Protein AF-X1MPY4-F1 (afdb_monomer_lite)

Secondary structure (DSSP, 8-state):
-EE-TTT--EES---TTS--HHHHHHHHHHHHHHHHHT-SHHHHHHHHHHHHHHHHHHHHHTT-

pLDDT: mean 92.59, std 8.29, range [55.47, 97.81]

Organism: NCBI:txid412755

Sequence (64 aa):
MGNCKLCGKRRKVLSQRKLCEKCSKKVMENTVAQMRAKNGPYYDKWKEGMLRYLKKSAKAKKKS

Structure (mmCIF, N/CA/C/O backbone):
data_AF-X1MPY4-F1
#
_entry.id   AF-X1MPY4-F1
#
loop_
_atom_site.group_PDB
_atom_site.id
_atom_site.type_symbol
_atom_site.label_atom_id
_atom_site.label_alt_id
_atom_site.label_comp_id
_atom_site.label_asym_id
_atom_site.label_entity_id
_atom_site.label_seq_id
_atom_site.pdbx_PDB_ins_code
_atom_site.Cartn_x
_atom_site.Cartn_y
_atom_site.Cartn_z
_atom_site.occupancy
_atom_site.B_iso_or_equiv
_atom_site.auth_seq_id
_atom_site.auth_comp_id
_atom_site.auth_asym_id
_atom_site.auth_atom_id
_atom_site.pdbx_PDB_model_num
ATOM 1 N N . MET A 1 1 ? -10.795 14.189 19.058 1.00 73.12 1 MET A N 1
ATOM 2 C CA . MET A 1 1 ? -11.072 12.733 18.956 1.00 73.12 1 MET A CA 1
ATOM 3 C C . MET A 1 1 ? -11.840 12.474 17.671 1.00 73.12 1 MET A C 1
ATOM 5 O O . MET A 1 1 ? -12.711 13.274 17.359 1.00 73.12 1 MET A O 1
ATOM 9 N N . GLY A 1 2 ? -11.558 11.391 16.948 1.00 89.31 2 GLY A N 1
ATOM 10 C CA . GLY A 1 2 ? -12.253 11.064 15.697 1.00 89.31 2 GLY A CA 1
ATOM 11 C C . GLY A 1 2 ? -12.373 9.560 15.469 1.00 89.31 2 GLY A C 1
ATOM 12 O O . GLY A 1 2 ? -11.739 8.766 16.169 1.00 89.31 2 GLY A O 1
ATOM 13 N N . ASN A 1 3 ? -13.182 9.163 14.490 1.00 95.25 3 ASN A N 1
ATOM 14 C CA . ASN A 1 3 ? -13.393 7.757 14.154 1.00 95.25 3 ASN A CA 1
ATOM 15 C C . ASN A 1 3 ? -12.368 7.298 13.115 1.00 95.25 3 ASN A C 1
ATOM 17 O O . ASN A 1 3 ? -12.096 7.994 12.136 1.00 95.25 3 ASN A O 1
ATOM 21 N N . CYS A 1 4 ? -11.791 6.117 13.327 1.00 96.31 4 CYS A N 1
ATOM 22 C CA . CYS A 1 4 ? -10.898 5.505 12.349 1.00 96.31 4 CYS A CA 1
ATOM 23 C C . CYS A 1 4 ? -11.674 5.128 11.082 1.00 96.31 4 CYS A C 1
ATOM 25 O O . CYS A 1 4 ? -12.639 4.371 11.172 1.00 96.31 4 CYS A O 1
ATOM 27 N N . LYS A 1 5 ? -11.204 5.553 9.903 1.00 95.62 5 LYS A N 1
ATOM 28 C CA . LYS A 1 5 ? -11.839 5.220 8.615 1.00 95.62 5 LYS A CA 1
ATOM 29 C C . LYS A 1 5 ? -11.922 3.709 8.345 1.00 95.62 5 LYS A C 1
ATOM 31 O O . LYS A 1 5 ? -12.830 3.269 7.659 1.00 95.62 5 LYS A O 1
ATOM 36 N N . LEU A 1 6 ? -10.978 2.921 8.869 1.00 94.19 6 LEU A N 1
ATOM 37 C CA . LEU A 1 6 ? -10.922 1.472 8.637 1.00 94.19 6 LEU A CA 1
ATOM 38 C C . LEU A 1 6 ? -11.769 0.665 9.621 1.00 94.19 6 LEU A C 1
ATOM 40 O O . LEU A 1 6 ? -12.483 -0.236 9.211 1.00 94.19 6 LEU A O 1
ATOM 44 N N . CYS A 1 7 ? -11.654 0.941 10.921 1.00 94.56 7 CYS A N 1
ATOM 45 C CA . CYS A 1 7 ? -12.307 0.119 11.945 1.00 94.56 7 CYS A CA 1
ATOM 46 C C . CYS A 1 7 ? -13.496 0.793 12.633 1.00 94.56 7 CYS A C 1
ATOM 48 O O . CYS A 1 7 ? -14.046 0.209 13.560 1.00 94.56 7 CYS A O 1
ATOM 50 N N . GLY A 1 8 ? -13.842 2.032 12.274 1.00 93.75 8 GLY A N 1
ATOM 51 C CA . GLY A 1 8 ? -14.973 2.787 12.832 1.00 93.75 8 GLY A CA 1
ATOM 52 C C . GLY A 1 8 ? -14.813 3.237 14.289 1.00 93.75 8 GLY A C 1
ATOM 53 O O . GLY A 1 8 ? -15.511 4.140 14.738 1.00 93.75 8 GLY A O 1
ATOM 54 N N . LYS A 1 9 ? -13.865 2.663 15.040 1.00 94.06 9 LYS A N 1
ATOM 55 C CA . LYS A 1 9 ? -13.677 2.944 16.470 1.00 94.06 9 LYS A CA 1
ATOM 56 C C . LYS A 1 9 ? -13.231 4.388 16.708 1.00 94.06 9 LYS A C 1
ATOM 58 O O . LYS A 1 9 ? -12.306 4.874 16.045 1.00 94.06 9 LYS A O 1
ATOM 63 N N . ARG A 1 10 ? -13.831 5.030 17.715 1.00 93.88 10 ARG A N 1
ATOM 64 C CA . ARG A 1 10 ? -13.442 6.360 18.202 1.00 93.88 10 ARG A CA 1
ATOM 65 C C . ARG A 1 10 ? -12.069 6.288 18.866 1.00 93.88 10 ARG A C 1
ATOM 67 O O . ARG A 1 10 ? -11.822 5.440 19.724 1.00 93.88 10 ARG A O 1
ATOM 74 N N . ARG A 1 11 ? -11.147 7.155 18.452 1.00 94.25 11 ARG A N 1
ATOM 75 C CA . ARG A 1 11 ? -9.777 7.226 18.978 1.00 94.25 11 ARG A CA 1
ATOM 76 C C . ARG A 1 11 ? -9.389 8.673 19.260 1.00 94.25 11 ARG A C 1
ATOM 78 O O . ARG A 1 11 ? -9.892 9.605 18.628 1.00 94.25 11 ARG A O 1
ATOM 85 N N . LYS A 1 12 ? -8.495 8.858 20.236 1.00 90.62 12 LYS A N 1
ATOM 86 C CA . LYS A 1 12 ? -7.977 10.183 20.604 1.00 90.62 12 LYS A CA 1
ATOM 87 C C . LYS A 1 12 ? -7.058 10.736 19.516 1.00 90.62 12 LYS A C 1
ATOM 89 O O . LYS A 1 12 ? -7.256 11.870 19.096 1.00 90.62 12 LYS A O 1
ATOM 94 N N . VAL A 1 13 ? -6.155 9.892 19.019 1.00 91.19 13 VAL A N 1
ATOM 95 C CA . VAL A 1 13 ? -5.168 10.210 17.982 1.00 91.19 13 VAL A CA 1
ATOM 96 C C . VAL A 1 13 ? -5.474 9.411 16.715 1.00 91.19 13 VAL A C 1
ATOM 98 O O . VAL A 1 13 ? -5.755 8.210 16.776 1.00 91.19 13 VAL A O 1
ATOM 101 N N . LEU A 1 14 ? -5.429 10.089 15.571 1.00 94.12 14 LEU A N 1
ATOM 102 C CA . LEU A 1 14 ? -5.536 9.502 14.239 1.00 94.12 14 LEU A CA 1
ATOM 103 C C . LEU A 1 14 ? -4.375 10.008 13.380 1.00 94.12 14 LEU A C 1
ATOM 105 O O . LEU A 1 14 ? -3.902 11.125 13.571 1.00 94.12 14 LEU A O 1
ATOM 109 N N . SER A 1 15 ? -3.948 9.203 12.411 1.00 92.12 15 SER A N 1
ATOM 110 C CA . SER A 1 15 ? -3.002 9.639 11.387 1.00 92.12 15 SER A CA 1
ATOM 111 C C . SER A 1 15 ? -3.641 10.648 10.431 1.00 92.12 15 SER A C 1
ATOM 113 O O . SER A 1 15 ? -4.867 10.773 10.364 1.00 92.12 15 SER A O 1
ATOM 115 N N . GLN A 1 16 ? -2.822 11.298 9.599 1.00 91.75 16 GLN A N 1
ATOM 116 C CA . GLN A 1 16 ? -3.288 12.196 8.533 1.00 91.75 16 GLN A CA 1
ATOM 117 C C . GLN A 1 16 ? -4.314 11.527 7.597 1.00 91.75 16 GLN A C 1
ATOM 119 O O . GLN A 1 16 ? -5.217 12.175 7.076 1.00 91.75 16 GLN A O 1
ATOM 124 N N . ARG A 1 17 ? -4.238 10.197 7.436 1.00 91.69 17 ARG A N 1
ATOM 125 C CA . ARG A 1 17 ? -5.196 9.397 6.651 1.00 91.69 17 ARG A CA 1
ATOM 126 C C . ARG A 1 17 ? -6.474 9.032 7.420 1.00 91.69 17 ARG A C 1
ATOM 128 O O . ARG A 1 17 ? -7.238 8.184 6.961 1.00 91.69 17 ARG A O 1
ATOM 135 N N . LYS A 1 18 ? -6.705 9.638 8.590 1.00 94.81 18 LYS A N 1
ATOM 136 C CA . LYS A 1 18 ? -7.813 9.343 9.516 1.00 94.81 18 LYS A CA 1
ATOM 137 C C . LYS A 1 18 ? -7.841 7.874 9.965 1.00 94.81 18 LYS A C 1
ATOM 139 O O . LYS A 1 18 ? -8.907 7.293 10.167 1.00 94.81 18 LYS A O 1
ATOM 144 N N . LEU A 1 19 ? -6.670 7.251 10.109 1.00 95.94 19 LEU A N 1
ATOM 145 C CA . LEU A 1 19 ? -6.537 5.877 10.597 1.00 95.94 19 LEU A CA 1
ATOM 146 C C . LEU A 1 19 ? -6.041 5.869 12.036 1.00 95.94 19 LEU A C 1
ATOM 148 O O . LEU A 1 19 ? -5.190 6.670 12.408 1.00 95.94 19 LEU A O 1
ATOM 152 N N . CYS A 1 20 ? -6.540 4.938 12.844 1.00 95.81 20 CYS A N 1
ATOM 153 C CA . CYS A 1 20 ? -5.925 4.667 14.134 1.00 95.81 20 CYS A CA 1
ATOM 154 C C . CYS A 1 20 ? -4.594 3.939 13.948 1.00 95.81 20 CYS A C 1
ATOM 156 O O . CYS A 1 20 ? -4.374 3.294 12.923 1.00 95.81 20 CYS A O 1
ATOM 158 N N . GLU A 1 21 ? -3.746 3.994 14.968 1.00 94.25 21 GLU A N 1
ATOM 159 C CA . GLU A 1 21 ? -2.424 3.364 14.977 1.00 94.25 21 GLU A CA 1
ATOM 160 C C . GLU A 1 21 ? -2.463 1.894 14.525 1.00 94.25 21 GLU A C 1
ATOM 162 O O . GLU A 1 21 ? -1.789 1.527 13.566 1.00 94.25 21 GLU A O 1
ATOM 167 N N . LYS A 1 22 ? -3.344 1.074 15.120 1.00 94.56 22 LYS A N 1
ATOM 168 C CA . LYS A 1 22 ? -3.489 -0.350 14.767 1.00 94.56 22 LYS A CA 1
ATOM 169 C C . LYS A 1 22 ? -3.827 -0.562 13.288 1.00 94.56 22 LYS A C 1
ATOM 171 O O . LYS A 1 22 ? -3.239 -1.412 12.630 1.00 94.56 22 LYS A O 1
ATOM 176 N N . CYS A 1 23 ? -4.771 0.212 12.752 1.00 95.44 23 CYS A N 1
ATOM 177 C CA . CYS A 1 23 ? -5.158 0.108 11.345 1.00 95.44 23 CYS A CA 1
ATOM 178 C C . CYS A 1 23 ? -4.068 0.640 10.413 1.00 95.44 23 CYS A C 1
ATOM 180 O O . CYS A 1 23 ? -3.851 0.070 9.350 1.00 95.44 23 CYS A O 1
ATOM 182 N N . SER A 1 24 ? -3.372 1.703 10.814 1.00 95.44 24 SER A N 1
ATOM 183 C CA . SER A 1 24 ? -2.247 2.254 10.063 1.00 95.44 24 SER A CA 1
ATOM 184 C C . SER A 1 24 ? -1.107 1.239 9.960 1.00 95.44 24 SER A C 1
ATOM 186 O O . SER A 1 24 ? -0.589 1.016 8.868 1.00 95.44 24 SER A O 1
ATOM 188 N N . LYS A 1 25 ? -0.771 0.572 11.072 1.00 95.81 25 LYS A N 1
ATOM 189 C CA . LYS A 1 25 ? 0.245 -0.484 11.114 1.00 95.81 25 LYS A CA 1
ATOM 190 C C . LYS A 1 25 ? -0.141 -1.670 10.229 1.00 95.81 25 LYS A C 1
ATOM 192 O O . LYS A 1 25 ? 0.647 -2.059 9.379 1.00 95.81 25 LYS A O 1
ATOM 197 N N . LYS A 1 26 ? -1.389 -2.147 10.320 1.00 95.81 26 LYS A N 1
ATOM 198 C CA . LYS A 1 26 ? -1.889 -3.245 9.472 1.00 95.81 26 LYS A CA 1
ATOM 199 C C . LYS A 1 26 ? -1.804 -2.927 7.974 1.00 95.81 26 LYS A C 1
ATOM 201 O O . LYS A 1 26 ? -1.433 -3.780 7.176 1.00 95.81 26 LYS A O 1
ATOM 206 N N . VAL A 1 27 ? -2.135 -1.695 7.574 1.00 95.31 27 VAL A N 1
ATOM 207 C CA . VAL A 1 27 ? -1.989 -1.264 6.170 1.00 95.31 27 VAL A CA 1
ATOM 208 C C . VAL A 1 27 ? -0.521 -1.283 5.745 1.00 95.31 27 VAL A C 1
ATOM 210 O O . VAL A 1 27 ? -0.213 -1.747 4.648 1.00 95.31 27 VAL A O 1
ATOM 213 N N . MET A 1 28 ? 0.382 -0.807 6.604 1.00 95.19 28 MET A N 1
ATOM 214 C CA . MET A 1 28 ? 1.820 -0.818 6.336 1.00 95.19 28 MET A CA 1
ATOM 215 C C . MET A 1 28 ? 2.358 -2.247 6.196 1.00 95.19 28 MET A C 1
ATOM 217 O O . MET A 1 28 ? 3.022 -2.543 5.209 1.00 95.19 28 MET A O 1
ATOM 221 N N . GLU A 1 29 ? 2.013 -3.143 7.120 1.00 96.94 29 GLU A N 1
ATOM 222 C CA . GLU A 1 29 ? 2.397 -4.560 7.083 1.00 96.94 29 GLU A CA 1
ATOM 223 C C . GLU A 1 29 ? 1.905 -5.242 5.800 1.00 96.94 29 GLU A C 1
ATOM 225 O O . GLU A 1 29 ? 2.695 -5.870 5.097 1.00 96.94 29 GLU A O 1
ATOM 230 N N . ASN A 1 30 ? 0.638 -5.035 5.426 1.00 96.38 30 ASN A N 1
ATOM 231 C CA . ASN A 1 30 ? 0.086 -5.558 4.174 1.00 96.38 30 ASN A CA 1
ATOM 232 C C . ASN A 1 30 ? 0.807 -5.003 2.938 1.00 96.38 30 ASN A C 1
ATOM 234 O O . ASN A 1 30 ? 1.043 -5.735 1.978 1.00 96.38 30 ASN A O 1
ATOM 238 N N . THR A 1 31 ? 1.167 -3.717 2.959 1.00 96.25 31 THR A N 1
ATOM 239 C CA . THR A 1 31 ? 1.936 -3.091 1.874 1.00 96.25 31 THR A CA 1
ATOM 240 C C . THR A 1 31 ? 3.309 -3.753 1.752 1.00 96.25 31 THR A C 1
ATOM 242 O O . THR A 1 31 ? 3.706 -4.146 0.658 1.00 96.25 31 THR A O 1
ATOM 245 N N . VAL A 1 32 ? 4.018 -3.938 2.870 1.00 97.31 32 VAL A N 1
ATOM 246 C CA . VAL A 1 32 ? 5.334 -4.598 2.898 1.00 97.31 32 VAL A CA 1
ATOM 247 C C . VAL A 1 32 ? 5.236 -6.047 2.419 1.00 97.31 32 VAL A C 1
ATOM 249 O O . VAL A 1 32 ? 6.079 -6.484 1.638 1.00 97.31 32 VAL A O 1
ATOM 252 N N . ALA A 1 33 ? 4.203 -6.781 2.835 1.00 97.75 33 ALA A N 1
ATOM 253 C CA . ALA A 1 33 ? 3.971 -8.153 2.394 1.00 97.75 33 ALA A CA 1
ATOM 254 C C . ALA A 1 33 ? 3.776 -8.239 0.871 1.00 97.75 33 ALA A C 1
ATOM 256 O O . ALA A 1 33 ? 4.443 -9.043 0.223 1.00 97.75 33 ALA A O 1
ATOM 257 N N . GLN A 1 34 ? 2.947 -7.366 0.289 1.00 97.81 34 GLN A N 1
ATOM 258 C CA . GLN A 1 34 ? 2.746 -7.289 -1.166 1.00 97.81 34 GLN A CA 1
ATOM 259 C C . GLN A 1 34 ? 4.045 -6.971 -1.916 1.00 97.81 34 GLN A C 1
ATOM 261 O O . GLN A 1 34 ? 4.367 -7.609 -2.918 1.00 97.81 34 GLN A O 1
ATOM 266 N N . MET A 1 35 ? 4.843 -6.037 -1.393 1.00 97.44 35 MET A N 1
ATOM 267 C CA . MET A 1 35 ? 6.141 -5.692 -1.977 1.00 97.44 35 MET A CA 1
ATOM 268 C C . MET A 1 35 ? 7.131 -6.863 -1.942 1.00 97.44 35 MET A C 1
ATOM 270 O O . MET A 1 35 ? 7.827 -7.099 -2.928 1.00 97.44 35 MET A O 1
ATOM 274 N N . ARG A 1 36 ? 7.182 -7.619 -0.836 1.00 97.12 36 ARG A N 1
ATOM 275 C CA . ARG A 1 36 ? 8.047 -8.806 -0.703 1.00 97.12 36 ARG A CA 1
ATOM 276 C C . ARG A 1 36 ? 7.603 -9.947 -1.613 1.00 97.12 36 ARG A C 1
ATOM 278 O O . ARG A 1 36 ? 8.441 -10.552 -2.273 1.00 97.12 36 ARG A O 1
ATOM 285 N N . ALA A 1 37 ? 6.299 -10.204 -1.674 1.00 97.50 37 ALA A N 1
ATOM 286 C CA . ALA A 1 37 ? 5.714 -11.233 -2.528 1.00 97.50 37 ALA A CA 1
ATOM 287 C C . ALA A 1 37 ? 5.730 -10.862 -4.021 1.00 97.50 37 ALA A C 1
ATOM 289 O O . ALA A 1 37 ? 5.435 -11.714 -4.854 1.00 97.50 37 ALA A O 1
ATOM 290 N N . LYS A 1 38 ? 6.059 -9.605 -4.360 1.00 96.69 38 LYS A N 1
ATOM 291 C CA . LYS A 1 38 ? 5.990 -9.058 -5.723 1.00 96.69 38 LYS A CA 1
ATOM 292 C C . LYS A 1 38 ? 4.613 -9.269 -6.361 1.00 96.69 38 LYS A C 1
ATOM 294 O O . LYS A 1 38 ? 4.503 -9.602 -7.538 1.00 96.69 38 LYS A O 1
ATOM 299 N N . ASN A 1 39 ? 3.567 -9.102 -5.558 1.00 95.19 39 ASN A N 1
ATOM 300 C CA . ASN A 1 39 ? 2.190 -9.342 -5.964 1.00 95.19 39 ASN A CA 1
ATOM 301 C C . ASN A 1 39 ? 1.243 -8.378 -5.240 1.00 95.19 39 ASN A C 1
ATOM 303 O O . ASN A 1 39 ? 1.491 -7.977 -4.101 1.00 95.19 39 ASN A O 1
ATOM 307 N N . GLY A 1 40 ? 0.136 -8.04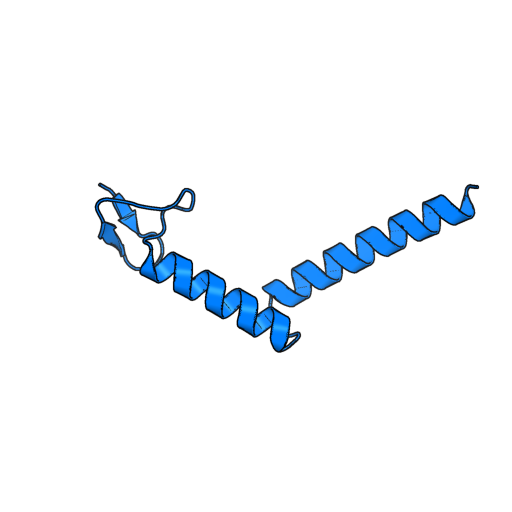8 -5.893 1.00 96.19 40 GLY A N 1
ATOM 308 C CA . GLY A 1 40 ? -0.918 -7.200 -5.368 1.00 96.19 40 GLY A CA 1
ATOM 309 C C . GLY A 1 40 ? -0.787 -5.730 -5.774 1.00 96.19 40 GLY A C 1
ATOM 310 O O . GLY A 1 40 ? 0.260 -5.277 -6.249 1.00 96.19 40 GLY A O 1
ATOM 311 N N . PRO A 1 41 ? -1.851 -4.947 -5.530 1.00 96.94 41 PRO A N 1
ATOM 312 C CA . PRO A 1 41 ? -2.014 -3.608 -6.090 1.00 96.94 41 PRO A CA 1
ATOM 313 C C . PRO A 1 41 ? -0.915 -2.618 -5.686 1.00 96.94 41 PRO A C 1
ATOM 315 O O . PRO A 1 41 ? -0.597 -1.701 -6.446 1.00 96.94 41 PRO A O 1
ATOM 318 N N . TYR A 1 42 ? -0.316 -2.766 -4.497 1.00 96.19 42 TYR A N 1
ATOM 319 C CA . TYR A 1 42 ? 0.793 -1.897 -4.094 1.00 96.19 42 TYR A CA 1
ATOM 320 C C . TYR A 1 42 ? 2.064 -2.176 -4.897 1.00 96.19 42 TYR A C 1
ATOM 322 O O . TYR A 1 42 ? 2.756 -1.231 -5.286 1.00 96.19 42 TYR A O 1
ATOM 330 N N . TYR A 1 43 ? 2.349 -3.450 -5.169 1.00 97.25 43 TYR A N 1
ATOM 331 C CA . TYR A 1 43 ? 3.494 -3.837 -5.982 1.00 97.25 43 TYR A CA 1
ATOM 332 C C . TYR A 1 43 ? 3.306 -3.421 -7.442 1.00 97.25 43 TYR A C 1
ATOM 334 O O . TYR A 1 43 ? 4.222 -2.841 -8.026 1.00 97.25 43 TYR A O 1
ATOM 342 N N . ASP A 1 44 ? 2.111 -3.619 -8.001 1.00 97.50 44 ASP A N 1
ATOM 343 C CA . ASP A 1 44 ? 1.804 -3.233 -9.383 1.00 97.50 44 ASP A CA 1
ATOM 344 C C . ASP A 1 44 ? 1.992 -1.731 -9.597 1.00 97.50 44 ASP A C 1
ATOM 346 O O . ASP A 1 44 ? 2.700 -1.303 -10.513 1.00 97.50 44 ASP A O 1
ATOM 350 N N . LYS A 1 45 ? 1.471 -0.915 -8.673 1.00 96.94 45 LYS A N 1
ATOM 351 C CA . LYS A 1 45 ? 1.653 0.539 -8.712 1.00 96.94 45 LYS A CA 1
ATOM 352 C C . LYS A 1 45 ? 3.127 0.946 -8.632 1.00 96.94 45 LYS A C 1
ATOM 354 O O . LYS A 1 45 ? 3.556 1.865 -9.334 1.00 96.94 45 LYS A O 1
ATOM 359 N N . TRP A 1 46 ? 3.912 0.288 -7.778 1.00 97.0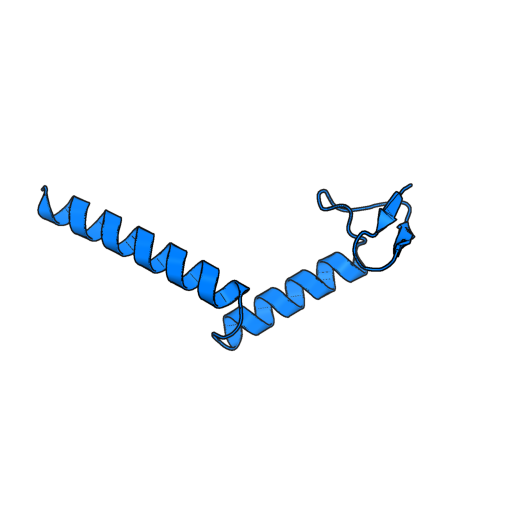0 46 TRP A N 1
ATOM 360 C CA . TRP A 1 46 ? 5.352 0.536 -7.696 1.00 97.00 46 TRP A CA 1
ATOM 361 C C . TRP A 1 46 ? 6.062 0.158 -9.004 1.00 97.00 46 TRP A C 1
ATOM 363 O O . TRP A 1 46 ? 6.845 0.956 -9.528 1.00 97.00 46 TRP A O 1
ATOM 373 N N . LYS A 1 47 ? 5.740 -1.009 -9.572 1.00 96.94 47 LYS A N 1
ATOM 374 C CA . LYS A 1 47 ? 6.304 -1.512 -10.831 1.00 96.94 47 LYS A CA 1
ATOM 375 C C . LYS A 1 47 ? 6.020 -0.553 -11.984 1.00 96.94 47 LYS A C 1
ATOM 377 O O . LYS A 1 47 ? 6.932 -0.209 -12.735 1.00 96.94 47 LYS A O 1
ATOM 382 N N . GLU A 1 48 ? 4.789 -0.064 -12.103 1.00 97.12 48 GLU A N 1
ATOM 383 C CA . GLU A 1 48 ? 4.428 0.948 -13.099 1.00 97.12 48 GLU A CA 1
ATOM 384 C C . GLU A 1 48 ? 5.240 2.238 -12.939 1.00 97.12 48 GLU A C 1
ATOM 386 O O . GLU A 1 48 ? 5.744 2.781 -1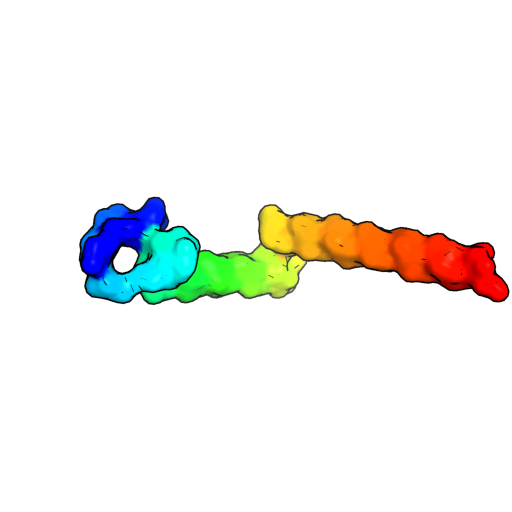3.927 1.00 97.12 48 GLU A O 1
ATOM 391 N N . GLY A 1 49 ? 5.399 2.722 -11.704 1.00 96.62 49 GLY A N 1
ATOM 392 C CA . GLY A 1 49 ? 6.223 3.892 -11.401 1.00 96.62 49 GLY A CA 1
ATOM 393 C C . GLY A 1 49 ? 7.684 3.696 -11.815 1.00 96.62 49 GLY A C 1
ATOM 394 O O . GLY A 1 49 ? 8.262 4.559 -12.482 1.00 96.62 49 GLY A O 1
ATOM 395 N N . MET A 1 50 ? 8.254 2.530 -11.502 1.00 96.56 50 MET A N 1
ATOM 396 C CA . MET A 1 50 ? 9.617 2.160 -11.887 1.00 96.56 50 MET A CA 1
ATOM 397 C C . MET A 1 50 ? 9.785 2.136 -13.413 1.00 96.56 50 MET A C 1
ATOM 399 O O 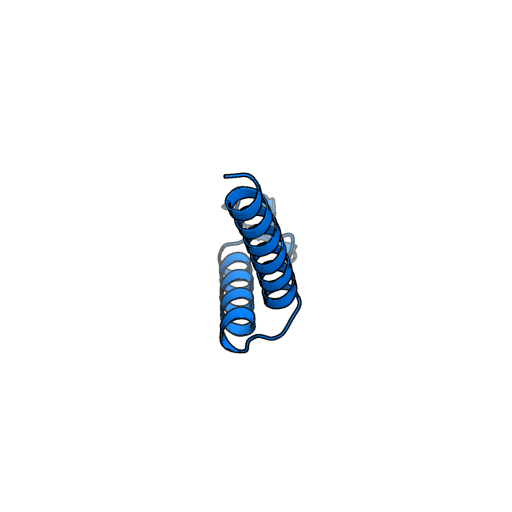. MET A 1 50 ? 10.725 2.726 -13.948 1.00 96.56 50 MET A O 1
ATOM 403 N N . LEU A 1 51 ? 8.847 1.519 -14.138 1.00 96.38 51 LEU A N 1
ATOM 404 C CA . LEU A 1 51 ? 8.872 1.465 -15.604 1.00 96.38 51 LEU A CA 1
ATOM 405 C C . LEU A 1 51 ? 8.772 2.858 -16.236 1.00 96.38 51 LEU A C 1
ATOM 407 O O . LEU A 1 51 ? 9.465 3.143 -17.216 1.00 96.38 51 LEU A O 1
ATOM 411 N N . ARG A 1 52 ? 7.934 3.745 -15.683 1.00 96.69 52 ARG A N 1
ATOM 412 C CA . ARG A 1 52 ? 7.837 5.1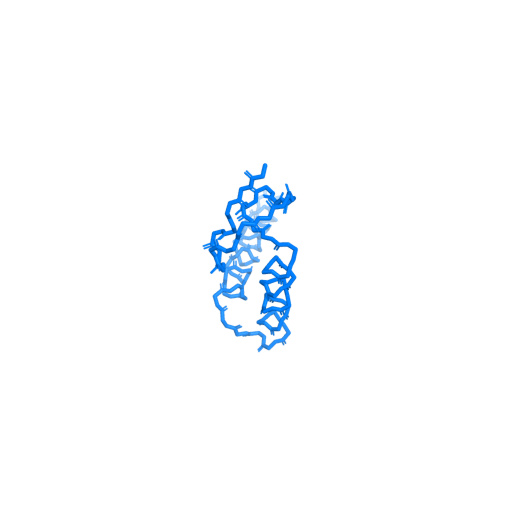43 -16.140 1.00 96.69 52 ARG A CA 1
ATOM 413 C C . ARG A 1 52 ? 9.157 5.884 -15.946 1.00 96.69 52 ARG A C 1
ATOM 415 O O . ARG A 1 52 ? 9.592 6.578 -16.867 1.00 96.69 52 ARG A O 1
ATOM 422 N N . TYR A 1 53 ? 9.802 5.711 -14.793 1.00 95.62 53 TYR A N 1
ATOM 423 C CA . TYR A 1 53 ? 11.109 6.304 -14.518 1.00 95.62 53 TYR A CA 1
ATOM 424 C C . TYR A 1 53 ? 12.168 5.819 -15.517 1.00 95.62 53 TYR A C 1
ATOM 426 O O . TYR A 1 53 ? 12.798 6.640 -16.181 1.00 95.62 53 TYR A O 1
ATOM 434 N N . LEU A 1 54 ? 12.290 4.502 -15.720 1.00 95.00 54 LEU A N 1
ATOM 435 C CA . LEU A 1 54 ? 13.251 3.930 -16.670 1.00 95.00 54 LEU A CA 1
ATOM 436 C C . LEU A 1 54 ? 13.036 4.437 -18.101 1.00 95.00 54 LEU A C 1
ATOM 438 O O . LEU A 1 54 ? 13.997 4.812 -18.773 1.00 95.00 54 LEU A O 1
ATOM 442 N N . LYS A 1 55 ? 11.778 4.522 -18.555 1.00 94.88 55 LYS A N 1
ATOM 443 C CA . LYS A 1 55 ? 11.441 5.091 -19.871 1.00 94.88 55 LYS A CA 1
ATOM 444 C C . LYS A 1 55 ? 11.898 6.546 -19.998 1.00 94.88 55 LYS A C 1
ATOM 446 O O . LYS A 1 55 ? 12.420 6.927 -21.045 1.00 94.88 55 LYS A O 1
ATOM 451 N N . LYS A 1 56 ? 11.710 7.363 -18.955 1.00 93.50 56 LYS A N 1
ATOM 452 C CA . LYS A 1 56 ? 12.153 8.766 -18.948 1.00 93.50 56 LYS A CA 1
ATOM 453 C C . LYS A 1 56 ? 13.681 8.861 -18.998 1.00 93.50 56 LYS A C 1
ATOM 455 O O . LYS A 1 56 ? 14.206 9.607 -19.820 1.00 93.50 56 LYS A O 1
ATOM 460 N N . SER A 1 57 ? 14.379 8.063 -18.195 1.00 90.94 57 SER A N 1
ATOM 461 C CA . SER A 1 57 ? 15.846 8.039 -18.150 1.00 90.94 57 SER A CA 1
ATOM 462 C C . SER A 1 57 ? 16.466 7.553 -19.466 1.00 90.94 57 SER A C 1
ATOM 464 O O . SER A 1 57 ? 17.438 8.135 -19.938 1.00 90.94 57 SER A O 1
ATOM 466 N N . ALA A 1 58 ? 15.875 6.547 -20.118 1.00 89.94 58 ALA A N 1
ATOM 467 C CA . ALA A 1 58 ? 16.324 6.075 -21.430 1.00 89.94 58 ALA A CA 1
ATOM 468 C C . ALA A 1 58 ? 16.148 7.139 -22.530 1.00 89.94 58 ALA A C 1
ATOM 470 O O . ALA A 1 58 ? 17.032 7.313 -23.367 1.00 89.94 58 ALA A O 1
ATOM 471 N N . LYS A 1 59 ? 15.035 7.888 -22.512 1.00 85.25 59 LYS A N 1
ATOM 472 C CA . LYS A 1 59 ? 14.818 9.023 -23.429 1.00 85.25 59 LYS A CA 1
ATOM 473 C C . LYS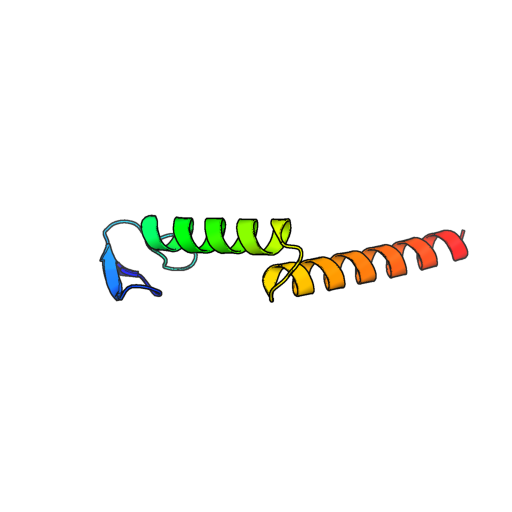 A 1 59 ? 15.812 10.161 -23.194 1.00 85.25 59 LYS A C 1
ATOM 475 O O . LYS A 1 59 ? 16.225 10.784 -24.162 1.00 85.25 59 LYS A O 1
ATOM 480 N N . ALA A 1 60 ? 16.180 10.429 -21.940 1.00 80.31 60 ALA A N 1
ATOM 481 C CA . ALA A 1 60 ? 17.177 11.445 -21.609 1.00 80.31 60 ALA A CA 1
ATOM 482 C C . ALA A 1 60 ? 18.568 11.067 -22.143 1.00 80.31 60 ALA A C 1
ATOM 484 O O . ALA A 1 60 ? 19.213 11.895 -22.771 1.00 80.31 60 ALA A O 1
ATOM 485 N N . LYS A 1 61 ? 18.985 9.801 -21.988 1.00 75.62 61 LYS A N 1
ATOM 486 C CA . LYS A 1 61 ? 20.273 9.313 -22.514 1.00 75.62 61 LYS A CA 1
ATOM 487 C C . LYS A 1 61 ? 20.366 9.322 -24.041 1.00 75.62 61 LYS A C 1
ATOM 489 O O . LYS A 1 61 ? 21.441 9.553 -24.557 1.00 75.62 61 LYS A O 1
ATOM 494 N N . LYS A 1 62 ? 19.264 9.078 -24.761 1.00 68.00 62 LYS A N 1
ATOM 495 C CA . LYS A 1 62 ? 19.235 9.120 -26.240 1.00 68.00 62 LYS A CA 1
ATOM 496 C C . LYS A 1 62 ? 19.249 10.536 -26.836 1.00 68.00 62 LYS A C 1
ATOM 498 O O . LYS A 1 62 ? 19.344 10.666 -28.048 1.00 68.00 62 LYS A O 1
ATOM 503 N N . LYS A 1 63 ? 19.040 11.569 -26.014 1.00 62.22 63 LYS A N 1
ATOM 504 C CA . LYS A 1 63 ? 19.050 12.982 -26.427 1.00 62.22 63 LYS A CA 1
ATOM 505 C C . LYS A 1 63 ? 20.380 13.685 -26.130 1.00 62.22 63 LYS A C 1
ATOM 507 O O . LYS A 1 63 ? 20.507 14.853 -26.480 1.00 62.22 63 LYS A O 1
ATOM 512 N N . SER A 1 64 ? 21.293 13.001 -25.446 1.00 55.47 64 SER A N 1
ATOM 513 C CA . SER A 1 64 ? 22.666 13.439 -25.200 1.00 55.47 64 SER A CA 1
ATOM 514 C C . SER A 1 64 ? 23.606 12.744 -26.167 1.00 55.47 64 SER A C 1
ATOM 516 O O . SER A 1 64 ? 24.712 13.294 -26.323 1.00 55.47 64 SER A O 1
#

Foldseek 3Di:
DDAAPPPRDDDPDAPPNSHDPVVVVVVVVVLVVCCVVCHDDSNVVVVVVVVVVVVVVVVVVVVD

Radius of gyration: 17.9 Å; chains: 1; bounding box: 38×25×47 Å